Protein AF-A0A3P7L3C2-F1 (afdb_monomer)

InterPro domains:
  IPR000742 EGF-like domain [PF00008] (107-138)
  IPR000742 EGF-like domain [PS00022] (70-81)
  IPR000742 EGF-like domain [PS00022] (128-139)
  IPR000742 EGF-like domain [PS01186] (128-139)
  IPR000742 EGF-like domain [PS50026] (43-82)
  IPR000742 EGF-like domain [PS50026] (102-140)
  IPR000742 EGF-like domain [SM00181] (46-82)
  IPR000742 EGF-like domain [SM00181] (87-140)
  IPR001881 EGF-like calcium-binding domain [SM00179] (45-82)
  IPR001881 EGF-like calcium-binding domain [SM00179] (84-140)

Sequence (162 aa):
MSSSLVNSLCFLVHFYLNLTPTFPPSALISFSFNRKDPECYPPDDPCSESPCQNSGICVRAEGTTRGFVCQCPLFWWGDFCEKHISPCSLAEQMETRAREYSASTRNRSVCLNGGVCIDHPTKFDYFCKCPEGWTGDRCEQPVGHVSSGCAECEIVCNLLLF

Solvent-accessible surface area (backbone atoms only — not comparable to full-atom values): 10246 Å² total; per-residue (Å²): 144,63,73,76,67,49,51,53,48,50,60,47,52,35,62,77,66,74,48,83,76,92,62,64,98,72,33,31,64,53,86,57,98,85,57,100,65,79,52,74,37,70,62,85,59,68,53,75,80,57,69,27,32,87,80,18,47,63,41,81,31,8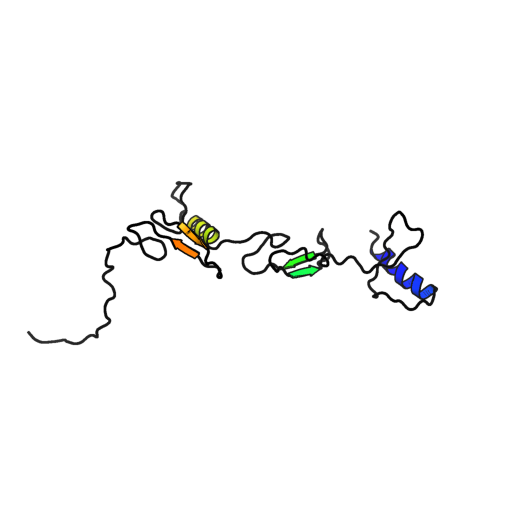5,92,46,101,66,41,45,46,42,49,48,44,91,58,35,34,68,82,32,19,77,41,74,62,51,40,43,62,51,47,24,53,52,60,55,74,74,54,91,80,74,94,65,95,83,74,69,56,67,15,32,89,77,17,44,68,38,62,41,96,89,50,97,37,59,47,40,51,48,44,92,64,35,32,66,80,34,18,80,38,55,64,86,64,76,68,92,71,82,84,74,95,75,72,98,79,81,84,88,92,132

pLDDT: mean 74.24, std 19.25, range [32.25, 97.88]

Nearest PDB structures (foldseek):
  9b3g-assembly1_A  TM=5.741E-01  e=3.771E-07  Homo sapiens
  5uk5-assembly1_A  TM=5.110E-01  e=1.076E-06  Rattus norvegicus
  9b3n-assembly1_A  TM=4.080E-01  e=2.902E-07  Homo sapiens
  7sz1-assembly1_C  TM=7.725E-01  e=4.374E-02  Homo sapiens
  7sz1-assembly1_D  TM=7.244E-01  e=4.097E-02  Homo sapiens

Foldseek 3Di:
DPPVVQLVVVVVVCVVVVHDDPDPSQWGFDPDVPDPDTDTHRPDDLPPVVQAPPPWDWDQDPPDPRRIATREDPQFDDRRSPDGHFLFVVLLVVLVVVDPPDPDPPDSGQAPPPWDWDGDPPDNHIATDEDQQFDDRRSPDGPPPPPPDDDDPDDDDDDDDD

Radius of gyration: 31.82 Å; Cα contacts (8 Å, |Δi|>4): 212; chains: 1; bounding box: 68×60×88 Å

Structure (mmCIF, N/CA/C/O backbone):
data_AF-A0A3P7L3C2-F1
#
_entry.id   AF-A0A3P7L3C2-F1
#
loop_
_atom_site.group_PDB
_atom_site.id
_atom_site.type_symbol
_atom_site.label_atom_id
_atom_site.label_alt_id
_atom_site.label_comp_id
_atom_site.label_asym_id
_atom_site.label_entity_id
_atom_site.label_seq_id
_atom_site.pdbx_PDB_ins_code
_atom_site.Cartn_x
_atom_site.Cartn_y
_atom_site.Cartn_z
_atom_site.occupancy
_atom_site.B_iso_or_equiv
_atom_site.auth_seq_id
_atom_site.auth_comp_id
_atom_site.auth_asym_id
_atom_site.auth_atom_id
_atom_site.pdbx_PDB_model_num
ATOM 1 N N . MET A 1 1 ? -9.962 4.157 38.875 1.00 32.25 1 MET A N 1
ATOM 2 C CA . MET A 1 1 ? -10.516 2.892 39.415 1.00 32.25 1 MET A CA 1
ATOM 3 C C . MET A 1 1 ? -12.014 3.061 39.708 1.00 32.25 1 MET A C 1
ATOM 5 O O . MET A 1 1 ? -12.405 2.991 40.863 1.00 32.25 1 MET A O 1
ATOM 9 N N . SER A 1 2 ? -12.868 3.333 38.709 1.00 36.81 2 SER A N 1
ATOM 10 C CA . SER A 1 2 ? -14.306 3.579 38.974 1.00 36.81 2 SER A CA 1
ATOM 11 C C . SER A 1 2 ? -15.274 3.141 37.867 1.00 36.81 2 SER A C 1
ATOM 13 O O . SER A 1 2 ? -16.450 3.472 37.938 1.00 36.81 2 SER A O 1
ATOM 15 N N . SER A 1 3 ? -14.832 2.383 36.864 1.00 44.31 3 SER A N 1
ATOM 16 C CA . SER A 1 3 ? -15.683 1.968 35.738 1.00 44.31 3 SER A CA 1
ATOM 17 C C . SER A 1 3 ? -16.710 0.882 36.107 1.00 44.31 3 SER A C 1
ATOM 19 O O . SER A 1 3 ? -17.831 0.927 35.619 1.00 44.31 3 SER A O 1
ATOM 21 N N . SER A 1 4 ? -16.402 -0.045 37.025 1.00 41.31 4 SER A N 1
ATOM 22 C CA . SER A 1 4 ? -17.347 -1.119 37.404 1.00 41.31 4 SER A CA 1
ATOM 23 C C . SER A 1 4 ? -18.503 -0.680 38.311 1.00 41.31 4 SER A C 1
ATOM 25 O O . SER A 1 4 ? -19.554 -1.311 38.288 1.00 41.31 4 SER A O 1
ATOM 27 N N . LEU A 1 5 ? -18.340 0.380 39.112 1.00 45.53 5 LEU A N 1
ATOM 28 C CA . LEU A 1 5 ? -19.386 0.835 40.043 1.00 45.53 5 LEU A CA 1
ATOM 29 C C . LEU A 1 5 ? -20.515 1.600 39.331 1.00 45.53 5 LEU A C 1
ATOM 31 O O . LEU A 1 5 ? -21.653 1.568 39.790 1.00 45.53 5 LEU A O 1
ATOM 35 N N . VAL A 1 6 ? -20.217 2.246 38.198 1.00 50.53 6 VAL A N 1
ATOM 36 C CA . VAL A 1 6 ? -21.176 3.059 37.425 1.00 50.53 6 VAL A CA 1
ATOM 37 C C . VAL A 1 6 ? -22.145 2.179 36.623 1.00 50.53 6 VAL A C 1
ATOM 39 O O . VAL A 1 6 ? -23.335 2.483 36.567 1.00 50.53 6 VAL A O 1
A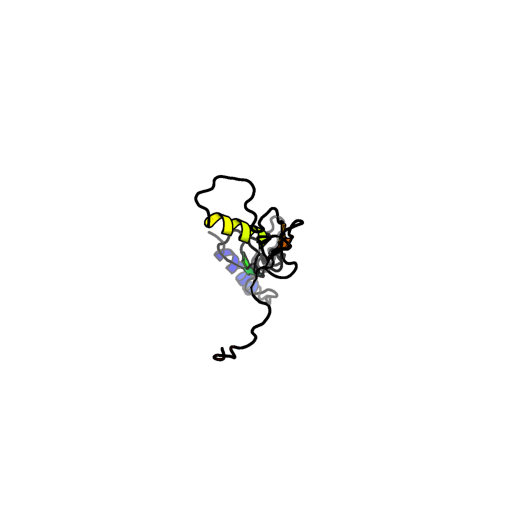TOM 42 N N . ASN A 1 7 ? -21.677 1.039 36.097 1.00 48.28 7 ASN A N 1
ATOM 43 C CA . ASN A 1 7 ? -22.495 0.080 35.335 1.00 48.28 7 ASN A CA 1
ATOM 44 C C . ASN A 1 7 ? -23.629 -0.530 36.179 1.00 48.28 7 ASN A C 1
ATOM 46 O O . ASN A 1 7 ? -24.731 -0.747 35.679 1.00 48.28 7 ASN A O 1
ATOM 50 N N . SER A 1 8 ? -23.384 -0.759 37.475 1.00 51.38 8 SER A N 1
ATOM 51 C CA . SER A 1 8 ? -24.407 -1.250 38.409 1.00 51.38 8 SER A CA 1
ATOM 52 C C . SER A 1 8 ? -25.558 -0.260 38.612 1.00 51.38 8 SER A C 1
ATOM 54 O O . SER A 1 8 ? -26.670 -0.682 38.914 1.00 51.38 8 SER A O 1
ATOM 56 N N . LEU A 1 9 ? -25.343 1.050 38.446 1.00 59.44 9 LEU A N 1
ATOM 57 C CA . LEU A 1 9 ? -26.343 2.058 38.804 1.00 59.44 9 LEU A CA 1
ATOM 58 C C . LEU A 1 9 ? -27.497 2.185 37.779 1.00 59.44 9 LEU A C 1
ATOM 60 O O . LEU A 1 9 ? -28.629 2.312 38.232 1.00 59.44 9 LEU A O 1
ATOM 64 N N . CYS A 1 10 ? -27.298 2.074 36.446 1.00 58.44 10 CYS A N 1
ATOM 65 C CA . CYS A 1 10 ? -28.430 2.121 35.470 1.00 58.44 10 CYS A CA 1
ATOM 66 C C . CYS A 1 10 ? -29.380 0.926 35.677 1.00 58.44 10 CYS A C 1
ATOM 68 O O . CYS A 1 10 ? -30.599 1.098 35.733 1.00 58.44 10 CYS A O 1
ATOM 70 N N . PHE A 1 11 ? -28.824 -0.283 35.827 1.00 56.25 11 PHE A N 1
ATOM 71 C CA . PHE A 1 11 ? -29.606 -1.501 36.062 1.00 56.25 11 PHE A CA 1
ATOM 72 C C . PHE A 1 11 ? -30.381 -1.441 37.384 1.00 56.25 11 PHE A C 1
ATOM 74 O O . PHE A 1 11 ? -31.562 -1.784 37.421 1.00 56.25 11 PHE A O 1
ATOM 81 N N . LEU A 1 12 ? -29.736 -0.971 38.460 1.00 58.16 12 LEU A N 1
ATOM 82 C CA . LEU A 1 12 ? -30.376 -0.831 39.767 1.00 58.16 12 LEU A CA 1
ATOM 83 C C . LEU A 1 12 ? -31.475 0.242 39.751 1.00 58.16 12 LEU A C 1
ATOM 85 O O . LEU A 1 12 ? -32.549 -0.014 40.281 1.00 58.16 12 LEU A O 1
ATOM 89 N N . VAL A 1 13 ? -31.276 1.401 39.111 1.00 61.44 13 VAL A N 1
ATOM 90 C CA . VAL A 1 13 ? -32.294 2.472 39.049 1.00 61.44 13 VAL A CA 1
ATOM 91 C C . VAL A 1 13 ? -33.564 2.013 38.317 1.00 61.44 13 VAL A C 1
ATOM 93 O O . VAL A 1 13 ? -34.663 2.215 38.832 1.00 61.44 13 VAL A O 1
ATOM 96 N N . HIS A 1 14 ? -33.441 1.336 37.168 1.00 58.62 14 HIS A N 1
ATOM 97 C CA . HIS A 1 14 ? -34.604 0.791 36.450 1.00 58.62 14 HIS A CA 1
ATOM 98 C C . HIS A 1 14 ? -35.327 -0.312 37.241 1.00 58.62 14 HIS A C 1
ATOM 100 O O . HIS A 1 14 ? -36.559 -0.345 37.261 1.00 58.62 14 HIS A O 1
ATOM 106 N N . PHE A 1 15 ? -34.573 -1.178 37.927 1.00 58.19 15 PHE A N 1
ATOM 107 C CA . PHE A 1 15 ? -35.125 -2.226 38.789 1.00 58.19 15 PHE A CA 1
ATOM 108 C C . PHE A 1 15 ? -35.878 -1.646 40.000 1.00 58.19 15 PHE A C 1
ATOM 110 O O . PHE A 1 15 ? -36.995 -2.071 40.283 1.00 58.19 15 PHE A O 1
ATOM 117 N N . TYR A 1 16 ? -35.321 -0.633 40.676 1.00 55.66 16 TYR A N 1
ATOM 118 C CA . TYR A 1 16 ? -35.964 0.043 41.813 1.00 55.66 16 TYR A CA 1
ATOM 119 C C . TYR A 1 16 ? -37.240 0.807 41.421 1.00 55.66 16 TYR A C 1
ATOM 121 O O . TYR A 1 16 ? -38.158 0.911 42.233 1.00 55.66 16 TYR A O 1
ATOM 129 N N . LEU A 1 17 ? -37.315 1.333 40.192 1.00 59.00 17 LEU A N 1
ATOM 130 C CA . LEU A 1 17 ? -38.461 2.106 39.695 1.00 59.00 17 LEU A CA 1
ATOM 131 C C . LEU A 1 17 ? -39.509 1.266 38.938 1.00 59.00 17 LEU A C 1
ATOM 133 O O . LEU A 1 17 ? -40.510 1.826 38.496 1.00 59.00 17 LEU A O 1
ATOM 137 N N . ASN A 1 18 ? -39.319 -0.055 38.794 1.00 54.25 18 ASN A N 1
ATOM 138 C CA . ASN A 1 18 ? -40.191 -0.949 38.009 1.00 54.25 18 ASN A CA 1
ATOM 139 C C . ASN A 1 18 ? -40.438 -0.470 36.559 1.00 54.25 18 ASN A C 1
ATOM 141 O O . ASN A 1 18 ? -41.505 -0.697 35.988 1.00 54.25 18 ASN A O 1
ATOM 145 N N . LEU A 1 19 ? -39.460 0.200 35.946 1.00 56.94 19 LEU A N 1
ATOM 146 C CA . LEU A 1 19 ? -39.563 0.679 34.566 1.00 56.94 19 LEU A CA 1
ATOM 147 C C . LEU A 1 19 ? -39.033 -0.390 33.607 1.00 56.94 19 LEU A C 1
ATOM 149 O O . LEU A 1 19 ? -37.894 -0.835 33.753 1.00 56.94 19 LEU A O 1
ATOM 153 N N . THR A 1 20 ? -39.813 -0.765 32.586 1.00 55.72 20 THR A N 1
ATOM 154 C CA . THR A 1 20 ? -39.339 -1.655 31.514 1.00 55.72 20 THR A CA 1
ATOM 155 C C . THR A 1 20 ? -38.124 -1.023 30.828 1.00 55.72 20 THR A C 1
ATOM 157 O O . THR A 1 20 ? -38.256 0.084 30.298 1.00 55.72 20 THR A O 1
ATOM 160 N N . PRO A 1 21 ? -36.942 -1.664 30.834 1.00 54.81 21 PRO A N 1
ATOM 161 C CA . PRO A 1 21 ? -35.760 -1.087 30.212 1.00 54.81 21 PRO A CA 1
ATOM 162 C C . PRO A 1 21 ? -35.961 -1.023 28.693 1.00 54.81 21 PRO A C 1
ATOM 164 O O . PRO A 1 21 ? -36.090 -2.047 28.030 1.00 54.81 21 PRO A O 1
ATOM 167 N N . THR A 1 22 ? -35.986 0.187 28.135 1.00 58.22 22 THR A N 1
ATOM 168 C CA . THR A 1 22 ? -35.987 0.440 26.680 1.00 58.22 22 THR A CA 1
ATOM 169 C C . THR A 1 22 ? -34.577 0.417 26.082 1.00 58.22 22 THR A C 1
ATOM 171 O O . THR A 1 22 ? -34.398 0.715 24.904 1.00 58.22 22 THR A O 1
ATOM 174 N N . PHE A 1 23 ? -33.568 0.092 26.892 1.00 56.12 23 PHE A N 1
ATOM 175 C CA . PHE A 1 23 ? -32.150 0.192 26.560 1.00 56.12 23 PHE A CA 1
ATOM 176 C C . PHE A 1 23 ? -31.459 -1.172 26.682 1.00 56.12 23 PHE A C 1
ATOM 178 O O . PHE A 1 23 ? -31.900 -2.015 27.469 1.00 56.12 23 PHE A O 1
ATOM 185 N N . PRO A 1 24 ? -30.377 -1.414 25.918 1.00 57.97 24 PRO A N 1
ATOM 186 C CA . PRO A 1 24 ? -29.623 -2.654 26.018 1.00 57.97 24 PRO A CA 1
ATOM 187 C C . PRO A 1 24 ? -29.015 -2.814 27.423 1.00 57.97 24 PRO A C 1
ATOM 189 O O . PRO A 1 24 ? -28.666 -1.817 28.057 1.00 57.97 24 PRO A O 1
ATOM 192 N N . PRO A 1 25 ? -28.801 -4.056 27.895 1.00 56.91 25 PRO A N 1
ATOM 193 C CA . PRO A 1 25 ? -28.190 -4.329 29.200 1.00 56.91 25 PRO A CA 1
ATOM 194 C C . PRO A 1 25 ? -26.763 -3.757 29.347 1.00 56.91 25 PRO A C 1
ATOM 196 O O . PRO A 1 25 ? -26.216 -3.716 30.441 1.00 56.91 25 PRO A O 1
ATOM 199 N N . SER A 1 26 ? -26.140 -3.299 28.261 1.00 58.56 26 SER A N 1
ATOM 200 C CA . SER A 1 26 ? -24.832 -2.642 28.262 1.00 58.56 26 SER A CA 1
ATOM 201 C C . SER A 1 26 ? -24.879 -1.113 28.405 1.00 58.56 26 SER A C 1
ATOM 203 O O . SER A 1 26 ? -23.817 -0.497 28.391 1.00 58.56 26 SER A O 1
ATOM 205 N N . ALA A 1 27 ? -26.059 -0.487 28.512 1.00 55.44 27 ALA A N 1
ATOM 206 C CA . ALA A 1 27 ? -26.197 0.970 28.595 1.00 55.44 27 ALA A CA 1
ATOM 207 C C . ALA A 1 27 ? -25.530 1.558 29.853 1.00 55.44 27 ALA A C 1
ATOM 209 O O . ALA A 1 27 ? -25.665 1.027 30.958 1.00 55.44 27 ALA A O 1
ATOM 210 N N . LEU A 1 28 ? -24.821 2.674 29.674 1.00 58.38 28 LEU A N 1
ATOM 211 C CA . LEU A 1 28 ? -24.049 3.357 30.709 1.00 58.38 28 LEU A CA 1
ATOM 212 C C . LEU A 1 28 ? -24.700 4.696 31.081 1.00 58.38 28 LEU A C 1
ATOM 214 O O . LEU A 1 28 ? -25.325 5.358 30.252 1.00 58.38 28 LEU A O 1
ATOM 218 N N . ILE A 1 29 ? -24.525 5.123 32.334 1.00 56.88 29 ILE A N 1
ATOM 219 C CA . ILE A 1 29 ? -24.900 6.478 32.761 1.00 56.88 29 ILE A CA 1
ATOM 220 C C . ILE A 1 29 ? -23.837 7.455 32.249 1.00 56.88 29 ILE A C 1
ATOM 222 O O . ILE A 1 29 ? -22.674 7.344 32.641 1.00 56.88 29 ILE A O 1
ATOM 226 N N . SER A 1 30 ? -24.234 8.440 31.437 1.00 54.06 30 SER A N 1
ATOM 227 C CA . SER A 1 30 ? -23.369 9.571 31.080 1.00 54.06 30 SER A CA 1
ATOM 228 C C . SER A 1 30 ? -23.728 10.797 31.923 1.00 54.06 30 SER A C 1
ATOM 230 O O . SER A 1 30 ? -24.824 11.347 31.817 1.00 54.06 30 SER A O 1
ATOM 232 N N . PHE A 1 31 ? -22.803 11.239 32.781 1.00 51.91 31 PHE A N 1
ATOM 233 C CA . PHE A 1 31 ? -22.937 12.493 33.526 1.00 51.91 31 PHE A CA 1
ATOM 234 C C . PHE A 1 31 ? -22.471 13.655 32.643 1.00 51.91 31 PHE A C 1
ATOM 236 O O . PHE A 1 31 ? -21.328 14.101 32.728 1.00 51.91 31 PHE A O 1
ATOM 243 N N . SER A 1 32 ? -23.348 14.158 31.775 1.00 48.88 32 SER A N 1
ATOM 244 C CA . SER A 1 32 ? -23.083 15.441 31.122 1.00 48.88 32 SER A CA 1
ATOM 245 C C . SER A 1 32 ? -23.198 16.548 32.175 1.00 48.88 32 SER A C 1
ATOM 247 O O . SER A 1 32 ? -24.233 16.665 32.832 1.00 48.88 32 SER A O 1
ATOM 249 N N . PHE A 1 33 ? -22.146 17.361 32.342 1.00 51.75 33 PHE A N 1
ATOM 250 C CA . PHE A 1 33 ? -21.972 18.399 33.383 1.00 51.75 33 PHE A CA 1
ATOM 251 C C . PHE A 1 33 ? -23.092 19.471 33.461 1.00 51.75 33 PHE A C 1
ATOM 253 O O . PHE A 1 33 ? -23.004 20.380 34.281 1.00 51.75 33 PHE A O 1
ATOM 260 N N . ASN A 1 34 ? -24.138 19.389 32.628 1.00 47.91 34 ASN A N 1
ATOM 261 C CA . ASN A 1 34 ? -25.217 20.375 32.514 1.00 47.91 34 ASN A CA 1
ATOM 262 C C . ASN A 1 34 ? -26.653 19.809 32.510 1.00 47.91 34 ASN A C 1
ATOM 264 O O . ASN A 1 34 ? -27.586 20.568 32.250 1.00 47.91 34 ASN A O 1
ATOM 268 N N . ARG A 1 35 ? -26.890 18.523 32.815 1.00 54.75 35 ARG A N 1
ATOM 269 C CA . ARG A 1 35 ? -28.263 18.019 33.030 1.00 54.75 35 ARG A CA 1
ATOM 270 C C . ARG A 1 35 ? -28.451 17.493 34.452 1.00 54.75 35 ARG A C 1
ATOM 272 O O . ARG A 1 35 ? -27.599 16.787 34.978 1.00 54.75 35 ARG A O 1
ATOM 279 N N . LYS A 1 36 ? -29.577 17.870 35.070 1.00 50.84 36 LYS A N 1
ATOM 280 C CA . LYS A 1 36 ? -29.989 17.467 36.428 1.00 50.84 36 LYS A CA 1
ATOM 281 C C . LYS A 1 36 ? -30.453 16.007 36.521 1.00 50.84 36 LYS A C 1
ATOM 283 O O . LYS A 1 36 ? -30.576 15.510 37.634 1.00 50.84 36 LYS A O 1
ATOM 288 N N . ASP A 1 37 ? -30.629 15.334 35.384 1.00 55.72 37 ASP A N 1
ATOM 289 C CA . ASP A 1 37 ? -31.121 13.960 35.300 1.00 55.72 37 ASP A CA 1
ATOM 290 C C . ASP A 1 37 ? -30.128 13.077 34.511 1.00 55.72 37 ASP A C 1
ATOM 292 O O . ASP A 1 37 ? -29.725 13.462 33.407 1.00 55.72 37 ASP A O 1
ATOM 296 N N . PRO A 1 38 ? -29.699 11.917 35.051 1.00 54.84 38 PRO A N 1
ATOM 297 C CA . PRO A 1 38 ? -28.840 10.971 34.345 1.00 54.84 38 PRO A CA 1
ATOM 298 C C . PRO A 1 38 ? -29.633 10.232 33.256 1.00 54.84 38 PRO A C 1
ATOM 300 O O . PRO A 1 38 ? -30.513 9.429 33.554 1.00 54.84 38 PRO A O 1
ATOM 303 N N . GLU A 1 39 ? -29.310 10.478 31.988 1.00 61.25 39 GLU A N 1
ATOM 304 C CA . GLU A 1 39 ? -29.827 9.698 30.858 1.00 61.25 39 GLU A CA 1
ATOM 305 C C . GLU A 1 39 ? -28.925 8.468 30.626 1.00 61.25 39 GLU A C 1
ATOM 307 O O . GLU A 1 39 ? -27.698 8.588 30.545 1.00 61.25 39 GLU A O 1
ATOM 312 N N . CYS A 1 40 ? -29.524 7.272 30.543 1.00 58.78 40 CYS A N 1
ATOM 313 C CA . CYS A 1 40 ? -28.814 6.056 30.140 1.00 58.78 40 CYS A CA 1
ATOM 314 C C . CYS A 1 40 ? -28.566 6.136 28.623 1.00 58.78 40 CYS A C 1
ATOM 316 O O . CYS A 1 40 ? -29.515 6.125 27.838 1.00 58.78 40 CYS A O 1
ATOM 318 N N . TYR A 1 41 ? -27.300 6.200 28.213 1.00 59.97 41 TYR A N 1
ATOM 319 C CA . TYR A 1 41 ? -26.908 6.130 26.807 1.00 59.97 41 TYR A CA 1
ATOM 320 C C . TYR A 1 41 ? -26.270 4.766 26.520 1.00 59.97 41 TYR A C 1
ATOM 322 O O . TYR A 1 41 ? -25.599 4.198 27.389 1.00 59.97 41 TYR A O 1
ATOM 330 N N . PRO A 1 42 ? -26.478 4.187 25.324 1.00 61.25 42 PRO A N 1
ATOM 331 C CA . PRO A 1 42 ? -25.663 3.058 24.898 1.00 61.25 42 PRO A CA 1
ATOM 332 C C . PRO A 1 42 ? -24.177 3.457 24.972 1.00 61.25 42 PRO A C 1
ATOM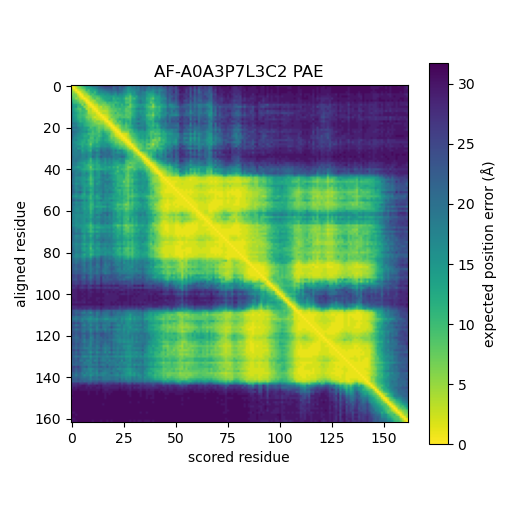 334 O O . PRO A 1 42 ? -23.861 4.625 24.744 1.00 61.25 42 PRO A O 1
ATOM 337 N N . PRO A 1 43 ? -23.273 2.529 25.335 1.00 64.75 43 PRO A N 1
ATOM 338 C CA . PRO A 1 43 ? -21.848 2.828 25.396 1.00 64.75 43 PRO A CA 1
ATOM 339 C C . PRO A 1 43 ? -21.404 3.364 24.038 1.00 64.75 43 PRO A C 1
ATOM 341 O O . PRO A 1 43 ? -21.776 2.781 23.015 1.00 64.75 43 PRO A O 1
ATOM 344 N N . ASP A 1 44 ? -20.648 4.466 24.047 1.00 75.75 44 ASP A N 1
ATOM 345 C CA . ASP A 1 44 ? -20.131 5.083 22.827 1.00 75.75 44 ASP A CA 1
ATOM 346 C C . ASP A 1 44 ? -19.433 4.005 21.994 1.00 75.75 44 ASP A C 1
ATOM 348 O O . ASP A 1 44 ? -18.475 3.377 22.454 1.00 75.75 44 ASP A O 1
ATOM 352 N N . ASP A 1 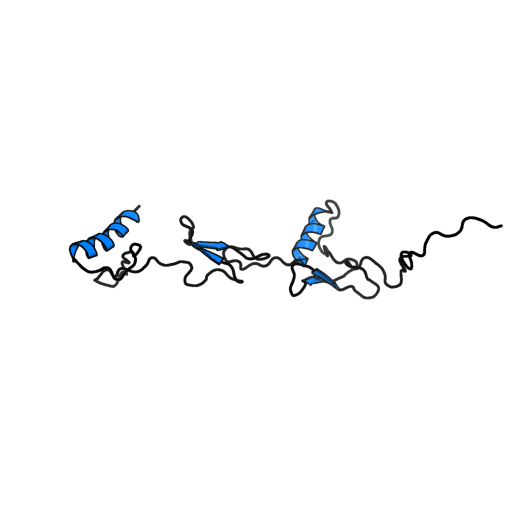45 ? -19.957 3.734 20.796 1.00 84.50 45 ASP A N 1
ATOM 353 C CA . ASP A 1 45 ? -19.348 2.775 19.886 1.00 84.50 45 ASP A CA 1
ATOM 354 C C . ASP A 1 45 ? -18.229 3.492 19.131 1.00 84.50 45 ASP A C 1
ATOM 356 O O . ASP A 1 45 ? -18.522 4.297 18.246 1.00 84.50 45 ASP A O 1
ATOM 360 N N . PRO A 1 46 ? -16.949 3.210 19.418 1.00 89.50 46 PRO A N 1
ATOM 361 C CA . PRO A 1 46 ? -15.851 3.896 18.748 1.00 89.50 46 PRO A CA 1
ATOM 362 C C . PRO A 1 46 ? -15.799 3.613 17.237 1.00 89.50 46 PRO A C 1
ATOM 364 O O . PRO A 1 46 ? -15.071 4.290 16.514 1.00 89.50 46 PRO A O 1
ATOM 367 N N . CYS A 1 47 ? -16.563 2.630 16.749 1.00 93.56 47 CYS A N 1
ATOM 368 C CA . CYS A 1 47 ? -16.699 2.330 15.332 1.00 93.56 47 CYS A CA 1
ATOM 369 C C . CYS A 1 47 ? -17.863 3.063 14.635 1.00 93.56 47 CYS A C 1
ATOM 371 O O . CYS A 1 47 ? -17.979 2.929 13.417 1.00 93.56 47 CYS A O 1
ATOM 373 N N . SER A 1 48 ? -18.706 3.832 15.344 1.00 92.00 48 SER A N 1
ATOM 374 C CA . SER A 1 48 ? -19.903 4.471 14.761 1.00 92.00 48 SER A CA 1
ATOM 375 C C . SER A 1 48 ? -19.572 5.425 13.613 1.00 92.00 48 SER A C 1
ATOM 377 O O . SER A 1 48 ? -20.249 5.428 12.589 1.00 92.00 48 SER A O 1
ATOM 379 N N . GLU A 1 49 ? -18.476 6.169 13.750 1.00 91.38 49 GLU A N 1
ATOM 380 C CA . GLU A 1 49 ? -18.017 7.151 12.763 1.00 91.38 49 GLU A CA 1
ATOM 381 C C . GLU A 1 49 ? -17.179 6.531 11.634 1.00 91.38 49 GLU A C 1
ATOM 383 O O . GLU A 1 49 ? -16.594 7.255 10.834 1.00 91.38 49 GLU A O 1
ATOM 388 N N . SER A 1 50 ? -17.094 5.195 11.558 1.00 93.81 50 SER A N 1
ATOM 389 C CA . SER A 1 50 ? -16.276 4.478 10.568 1.00 93.81 50 SER A CA 1
ATOM 390 C C . SER A 1 50 ? -14.839 5.026 10.474 1.00 93.81 50 SER A C 1
ATOM 392 O O . SER A 1 50 ? -14.406 5.463 9.408 1.00 93.81 50 SER A O 1
ATOM 394 N N . PRO A 1 51 ? -14.068 5.014 11.580 1.00 95.62 51 PRO A N 1
ATOM 395 C CA . PRO A 1 51 ? -12.760 5.673 11.639 1.00 95.62 51 PRO A CA 1
ATOM 396 C C . PRO A 1 51 ? -11.705 5.050 10.709 1.00 95.62 51 PRO A C 1
ATOM 398 O O . PRO A 1 51 ? -10.716 5.701 10.377 1.00 95.62 51 PRO A O 1
ATOM 401 N N . CYS A 1 52 ? -11.885 3.791 10.303 1.00 97.88 52 CYS A N 1
ATOM 402 C CA . CYS A 1 52 ? -10.959 3.080 9.427 1.00 97.88 52 CYS A CA 1
ATOM 403 C C . CYS A 1 52 ? -11.149 3.502 7.964 1.00 97.88 52 CYS A C 1
ATOM 405 O O . CYS A 1 52 ? -12.236 3.382 7.402 1.00 97.88 52 CYS A O 1
ATOM 407 N N . GLN A 1 53 ? -10.075 3.954 7.327 1.00 96.88 53 GLN A N 1
ATOM 408 C CA . GLN A 1 53 ? -10.069 4.379 5.932 1.00 96.88 53 GLN A CA 1
ATOM 409 C C . GLN A 1 53 ? -9.946 3.187 4.974 1.00 96.88 53 GLN A C 1
ATOM 411 O O . GLN A 1 53 ? -9.663 2.057 5.374 1.00 96.88 53 GLN A O 1
ATOM 416 N N . ASN A 1 54 ? -10.151 3.453 3.681 1.00 94.31 54 ASN A N 1
ATOM 417 C CA . ASN A 1 54 ? -9.866 2.531 2.576 1.00 94.31 54 ASN A CA 1
ATOM 418 C C . ASN A 1 54 ? -10.533 1.155 2.695 1.00 94.31 54 ASN A C 1
ATOM 420 O O . ASN A 1 54 ? -9.981 0.157 2.249 1.00 94.31 54 ASN A O 1
ATOM 424 N N . SER A 1 55 ? -11.751 1.109 3.240 1.00 94.62 55 SER A N 1
ATOM 425 C CA . SER A 1 55 ? -12.507 -0.130 3.500 1.00 94.62 55 SER A CA 1
ATOM 426 C C . SER A 1 55 ? -11.917 -1.012 4.610 1.00 94.62 55 SER A C 1
ATOM 428 O O . SER A 1 55 ? -12.158 -2.218 4.636 1.00 94.62 55 SER A O 1
ATOM 430 N N . GLY A 1 56 ? -11.149 -0.428 5.535 1.00 96.88 56 GLY A N 1
ATOM 431 C CA . GLY A 1 56 ? -10.731 -1.099 6.763 1.00 96.88 56 GLY A CA 1
ATOM 432 C C . GLY A 1 56 ? -11.914 -1.463 7.658 1.00 96.88 56 GLY A C 1
ATOM 433 O O . GLY A 1 56 ? -12.884 -0.716 7.773 1.00 96.88 56 GLY A O 1
ATOM 434 N N . ILE A 1 57 ? -11.824 -2.619 8.315 1.00 97.31 57 ILE A N 1
ATOM 435 C CA . ILE A 1 57 ? -12.867 -3.110 9.219 1.00 97.31 57 ILE A CA 1
ATOM 436 C C . ILE A 1 57 ? -12.553 -2.614 10.631 1.00 97.31 57 ILE A C 1
ATOM 438 O O . ILE A 1 57 ? -11.513 -2.952 11.198 1.00 97.31 57 ILE A O 1
ATOM 442 N N . CYS A 1 58 ? -13.456 -1.820 11.205 1.00 96.81 58 CYS A N 1
ATOM 443 C CA . CYS A 1 58 ? -13.340 -1.372 12.590 1.00 96.81 58 CYS A CA 1
ATOM 444 C C . CYS A 1 58 ? -13.791 -2.473 13.550 1.00 96.81 58 CYS A C 1
ATOM 446 O O . CYS A 1 58 ? -14.894 -3.005 13.423 1.00 96.81 58 CYS A O 1
ATOM 448 N N . VAL A 1 59 ? -12.944 -2.799 14.526 1.00 95.62 59 VAL A N 1
ATOM 449 C CA . VAL A 1 59 ? -13.242 -3.790 15.562 1.00 95.62 59 VAL A CA 1
ATOM 450 C C . VAL A 1 59 ? -12.991 -3.171 16.928 1.00 95.62 59 VAL A C 1
ATOM 452 O O . VAL A 1 59 ? -11.901 -2.662 17.190 1.00 95.62 59 VAL A O 1
ATOM 455 N N . ARG A 1 60 ? -13.988 -3.221 17.819 1.00 92.12 60 ARG A N 1
ATOM 456 C CA . ARG A 1 60 ? -13.816 -2.757 19.202 1.00 92.12 60 ARG A CA 1
ATOM 457 C C . ARG A 1 60 ? -12.720 -3.560 19.895 1.00 92.12 60 ARG A C 1
ATOM 459 O O . ARG A 1 60 ? -12.677 -4.784 19.795 1.00 92.12 60 ARG A O 1
ATOM 466 N N . ALA A 1 61 ? -11.858 -2.858 20.613 1.00 91.19 61 ALA A N 1
ATOM 467 C CA . ALA A 1 61 ? -10.720 -3.429 21.310 1.00 91.19 61 ALA A CA 1
ATOM 468 C C . ALA A 1 61 ? -10.543 -2.714 22.650 1.00 91.19 61 ALA A C 1
ATOM 470 O O . ALA A 1 61 ? -10.159 -1.545 22.707 1.00 91.19 61 ALA A O 1
ATOM 471 N N . GLU A 1 62 ? -10.836 -3.426 23.734 1.00 86.00 62 GLU A N 1
ATOM 472 C CA . GLU A 1 62 ? -10.608 -2.930 25.088 1.00 86.00 62 GLU A CA 1
ATOM 473 C C . GLU A 1 62 ? -9.104 -2.845 25.388 1.00 86.00 62 GLU A C 1
ATOM 475 O O . GLU A 1 62 ? -8.303 -3.633 24.888 1.00 86.00 62 GLU A O 1
ATOM 480 N N . GLY A 1 63 ? -8.703 -1.869 26.206 1.00 80.88 63 GLY A N 1
ATOM 481 C CA . GLY A 1 63 ? -7.299 -1.670 26.580 1.00 80.88 63 GLY A CA 1
ATOM 482 C C . GLY A 1 63 ? -6.455 -0.906 25.555 1.00 80.88 63 GLY A C 1
ATOM 483 O O . GLY A 1 63 ? -5.293 -0.614 25.835 1.00 80.88 63 GLY A O 1
ATOM 484 N N . THR A 1 64 ? -7.019 -0.518 24.408 1.00 84.62 64 THR A N 1
ATOM 485 C CA . THR A 1 64 ? -6.394 0.479 23.529 1.00 84.62 64 THR A CA 1
ATOM 486 C C . THR A 1 64 ? -6.794 1.885 23.970 1.00 84.62 64 THR A C 1
ATOM 488 O O . THR A 1 64 ? -7.860 2.099 24.545 1.00 84.62 64 THR A O 1
ATOM 491 N N . THR A 1 65 ? -5.959 2.882 23.674 1.00 84.69 65 THR A N 1
ATOM 492 C CA . THR A 1 65 ? -6.257 4.297 23.968 1.00 84.69 65 THR A CA 1
ATOM 493 C C . THR A 1 65 ? -7.490 4.825 23.231 1.00 84.69 65 THR A C 1
ATOM 495 O O . THR A 1 65 ? -8.003 5.881 23.584 1.00 84.69 65 THR A O 1
ATOM 498 N N . ARG A 1 66 ? -7.954 4.103 22.205 1.00 87.56 66 ARG A N 1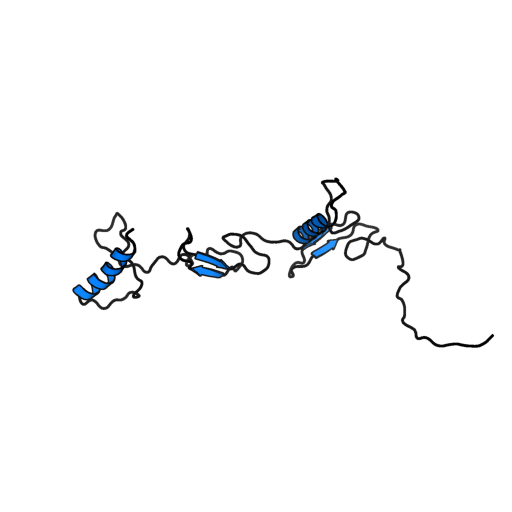
ATOM 499 C CA . ARG A 1 66 ? -9.040 4.503 21.306 1.00 87.56 66 ARG A CA 1
ATOM 500 C C . ARG A 1 66 ? -10.303 3.654 21.455 1.00 87.56 66 ARG A C 1
ATOM 502 O O . ARG A 1 66 ? -11.342 4.043 20.941 1.00 87.56 66 ARG A O 1
ATOM 509 N N . GLY A 1 67 ? -10.227 2.500 22.118 1.00 89.88 67 GLY A N 1
ATOM 510 C CA . GLY A 1 67 ? -11.343 1.556 22.242 1.00 89.88 67 GLY A CA 1
ATOM 511 C C . GLY A 1 67 ? -11.613 0.709 20.989 1.00 89.88 67 GLY A C 1
ATOM 512 O O . GLY A 1 67 ? -12.562 -0.074 20.975 1.00 89.88 67 GLY A O 1
ATOM 513 N N . PHE A 1 68 ? -10.797 0.831 19.939 1.00 94.06 68 PHE A N 1
ATOM 514 C CA . PHE A 1 68 ? -10.900 0.039 18.709 1.00 94.06 68 PHE A CA 1
ATOM 515 C C . PHE A 1 68 ? -9.532 -0.222 18.070 1.00 94.06 68 PHE A C 1
ATOM 517 O O . PHE A 1 68 ? -8.523 0.374 18.458 1.00 94.06 68 PHE A O 1
ATOM 524 N N . VAL A 1 69 ? -9.522 -1.122 17.088 1.00 96.25 69 VAL A N 1
ATOM 525 C CA . VAL A 1 69 ? -8.435 -1.370 16.137 1.00 96.25 69 VAL A CA 1
ATOM 526 C C . VAL A 1 69 ? -9.011 -1.465 14.722 1.00 96.25 69 VAL A C 1
ATOM 528 O O . VAL A 1 69 ? -10.122 -1.964 14.532 1.00 96.25 69 VAL A O 1
ATOM 531 N N . CYS A 1 70 ? -8.258 -1.001 13.725 1.00 97.56 70 CYS A N 1
ATOM 532 C CA . CYS A 1 70 ? -8.597 -1.190 12.320 1.00 97.56 70 CYS A CA 1
ATOM 533 C C . CYS A 1 70 ? -7.916 -2.440 11.759 1.00 97.56 70 CYS A C 1
ATOM 535 O O . CYS A 1 70 ? -6.694 -2.576 11.812 1.00 97.56 70 CYS A O 1
ATOM 537 N N . GLN A 1 71 ? -8.704 -3.346 11.186 1.00 97.56 71 GLN A N 1
ATOM 538 C CA . GLN A 1 71 ? -8.194 -4.429 10.352 1.00 97.56 71 GLN A CA 1
ATOM 539 C C . GLN A 1 71 ? -8.083 -3.916 8.920 1.00 97.56 71 GLN A C 1
ATOM 541 O O . GLN A 1 71 ? -9.092 -3.713 8.239 1.00 97.56 71 GLN A O 1
ATOM 546 N N . CYS A 1 72 ? -6.854 -3.657 8.484 1.00 96.69 72 CYS A N 1
ATOM 547 C CA . CYS A 1 72 ? -6.614 -3.073 7.175 1.00 96.69 72 CYS A CA 1
ATOM 548 C C . CYS A 1 72 ? -6.725 -4.107 6.051 1.00 96.69 72 CYS A C 1
ATOM 550 O O . CYS A 1 72 ? -6.292 -5.251 6.219 1.00 96.69 72 CYS A O 1
ATOM 552 N N . PRO A 1 73 ? -7.277 -3.710 4.891 1.00 92.75 73 PRO A N 1
ATOM 553 C CA . PRO A 1 73 ? -7.234 -4.540 3.702 1.00 92.75 73 PRO A CA 1
ATOM 554 C C . PRO A 1 73 ? -5.795 -4.683 3.205 1.00 92.75 73 PRO A C 1
ATOM 556 O O . PRO A 1 73 ? -4.888 -3.956 3.622 1.00 92.75 73 PRO A O 1
ATOM 559 N N . LEU A 1 74 ? -5.586 -5.632 2.290 1.00 86.69 74 LEU A N 1
ATOM 560 C CA . LEU A 1 74 ? -4.275 -5.847 1.688 1.00 86.69 74 LEU A CA 1
ATOM 561 C C . LEU A 1 74 ? -3.717 -4.535 1.129 1.00 86.69 74 LEU A C 1
ATOM 563 O O . LEU A 1 74 ? -4.438 -3.757 0.505 1.00 86.69 74 LEU A O 1
ATOM 567 N N . PHE A 1 75 ? -2.419 -4.329 1.353 1.00 85.75 75 PHE A N 1
ATOM 568 C CA . PHE A 1 75 ? -1.650 -3.175 0.871 1.00 85.75 75 PHE A CA 1
ATOM 569 C C . PHE A 1 75 ? -1.987 -1.840 1.550 1.00 85.75 75 PHE A C 1
ATOM 571 O O . PHE A 1 75 ? -1.403 -0.819 1.197 1.00 85.75 75 PHE A O 1
ATOM 578 N N . TRP A 1 76 ? -2.833 -1.855 2.583 1.00 91.94 76 TRP A N 1
ATOM 579 C CA . TRP A 1 76 ? -3.083 -0.717 3.463 1.00 91.94 76 TRP A CA 1
ATOM 580 C C . TRP A 1 76 ? -2.574 -0.983 4.877 1.00 91.94 76 TRP A C 1
ATOM 582 O O . TRP A 1 76 ? -2.560 -2.117 5.355 1.00 91.94 76 TRP A O 1
ATOM 592 N N . TRP A 1 77 ? -2.137 0.071 5.556 1.00 92.00 77 TRP A N 1
ATOM 593 C CA . TRP A 1 77 ? -1.598 0.006 6.910 1.00 92.00 77 TRP A CA 1
ATOM 594 C C . TRP A 1 77 ? -1.700 1.363 7.618 1.00 92.00 77 TRP A C 1
ATOM 596 O O . TRP A 1 77 ? -2.145 2.354 7.040 1.00 92.00 77 TRP A O 1
ATOM 606 N N . GLY A 1 78 ? -1.268 1.402 8.878 1.00 93.94 78 GLY A N 1
ATOM 607 C CA . GLY A 1 78 ? -1.441 2.548 9.771 1.00 93.94 78 GLY A CA 1
ATOM 608 C C . GLY A 1 78 ? -2.548 2.297 10.791 1.00 93.94 78 GLY A C 1
ATOM 609 O O . GLY A 1 78 ? -3.256 1.294 10.709 1.00 93.94 78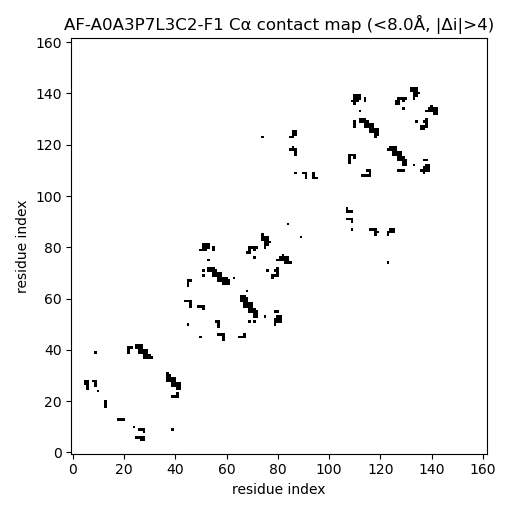 GLY A O 1
ATOM 610 N N . ASP A 1 79 ? -2.682 3.203 11.757 1.00 95.19 79 ASP A N 1
ATOM 611 C CA . ASP A 1 79 ? -3.686 3.085 12.826 1.00 95.19 79 ASP A CA 1
ATOM 612 C C . ASP A 1 79 ? -5.116 3.120 12.262 1.00 95.19 79 ASP A C 1
ATOM 614 O O . ASP A 1 79 ? -6.026 2.525 12.839 1.00 95.19 79 ASP A O 1
ATOM 618 N N . PHE A 1 80 ? -5.301 3.805 11.129 1.00 96.31 80 PHE A N 1
ATOM 619 C CA . PHE A 1 80 ? -6.582 4.018 10.463 1.00 96.31 80 PHE A CA 1
ATOM 620 C C . PHE A 1 80 ? -6.579 3.495 9.024 1.00 96.31 80 PHE A C 1
ATOM 622 O O . PHE A 1 80 ? -7.449 3.872 8.244 1.00 96.31 80 PHE A O 1
ATOM 629 N N . CYS A 1 81 ? -5.623 2.640 8.646 1.00 96.56 81 CYS A N 1
ATOM 630 C CA . CYS A 1 81 ? -5.458 2.163 7.266 1.00 96.56 81 CYS A CA 1
ATOM 631 C C . CYS A 1 81 ? -5.274 3.302 6.248 1.00 96.56 81 CYS A C 1
ATOM 633 O O . CYS A 1 81 ? -5.704 3.202 5.100 1.00 96.56 81 CYS A O 1
ATOM 635 N N . GLU A 1 82 ? -4.661 4.404 6.676 1.00 94.88 82 GLU A N 1
ATOM 636 C CA . GLU A 1 82 ? -4.477 5.625 5.893 1.00 94.88 82 GLU A CA 1
ATOM 637 C C . GLU A 1 82 ? -3.261 5.571 4.959 1.00 94.88 82 GLU A C 1
ATOM 639 O O . GLU A 1 82 ? -3.115 6.400 4.060 1.00 94.88 82 GLU A O 1
ATOM 644 N N . LYS A 1 83 ? -2.366 4.602 5.166 1.00 90.88 83 LYS A N 1
ATOM 645 C CA . LYS A 1 83 ? -1.127 4.468 4.401 1.00 90.88 83 LYS A CA 1
ATOM 646 C C . LYS A 1 8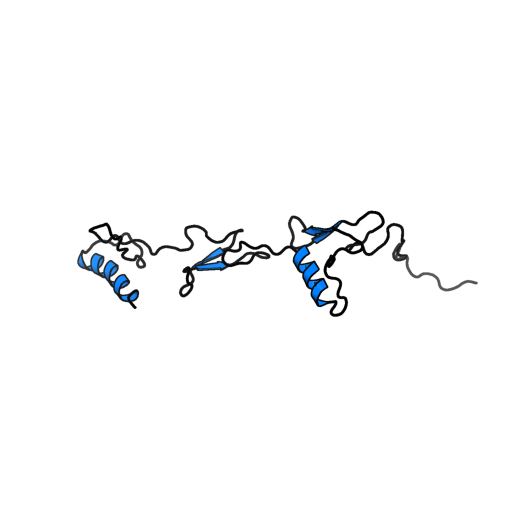3 ? -1.246 3.322 3.412 1.00 90.88 83 LYS A C 1
ATOM 648 O O . LYS A 1 83 ? -1.621 2.215 3.784 1.00 90.88 83 LYS A O 1
ATOM 653 N N . HIS A 1 84 ?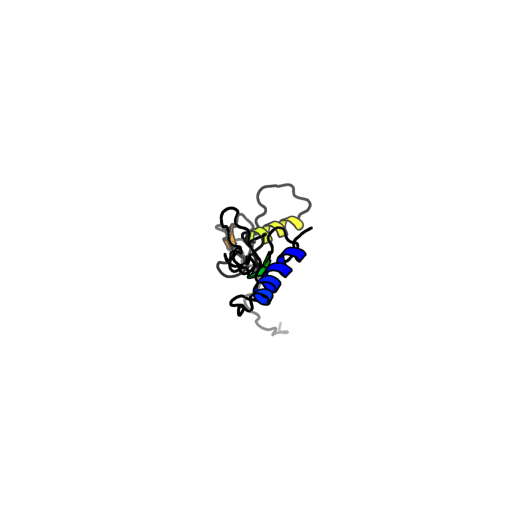 -0.868 3.579 2.166 1.00 86.38 84 HIS A N 1
ATOM 654 C CA . HIS A 1 84 ? -0.826 2.580 1.101 1.00 86.38 84 HIS A CA 1
ATOM 655 C C . HIS A 1 84 ? 0.609 2.089 0.880 1.00 86.38 84 HIS A C 1
ATOM 657 O O . HIS A 1 84 ? 1.564 2.859 1.000 1.00 86.38 84 HIS A O 1
ATOM 663 N N . ILE A 1 85 ? 0.770 0.816 0.540 1.00 88.12 85 ILE A N 1
ATOM 664 C CA . ILE A 1 85 ? 2.030 0.243 0.068 1.00 88.12 85 ILE A CA 1
ATOM 665 C C . ILE A 1 85 ? 1.967 0.250 -1.455 1.00 88.12 85 ILE A C 1
ATOM 667 O O . ILE A 1 85 ? 1.141 -0.451 -2.029 1.00 88.12 85 ILE A O 1
ATOM 671 N N . SER A 1 86 ? 2.830 1.019 -2.124 1.00 88.31 86 SER A N 1
ATOM 672 C CA . SER A 1 86 ? 2.943 0.896 -3.580 1.00 88.31 86 SER A CA 1
ATOM 673 C C . SER A 1 86 ? 3.819 -0.304 -3.952 1.00 88.31 86 SER A C 1
ATOM 675 O O . SER A 1 86 ? 4.916 -0.440 -3.395 1.00 88.31 86 SER A O 1
ATOM 677 N N . PRO A 1 87 ? 3.388 -1.157 -4.898 1.00 90.81 87 PRO A N 1
ATOM 678 C CA . PRO A 1 87 ? 4.233 -2.186 -5.496 1.00 90.81 87 PRO A CA 1
ATOM 679 C C . PRO A 1 87 ? 5.597 -1.651 -5.945 1.00 90.81 87 PRO A C 1
ATOM 681 O O . PRO A 1 87 ? 6.614 -2.277 -5.645 1.00 90.81 87 PRO A O 1
ATOM 684 N N . CYS A 1 88 ? 5.643 -0.459 -6.557 1.00 91.38 88 CYS A N 1
ATOM 685 C CA . CYS A 1 88 ? 6.897 0.190 -6.938 1.00 91.38 88 CYS A CA 1
ATOM 686 C C . CYS A 1 88 ? 7.816 0.472 -5.745 1.00 91.38 88 CYS A C 1
ATOM 688 O O . CYS A 1 88 ? 8.978 0.068 -5.760 1.00 91.38 88 CYS A O 1
ATOM 690 N N . SER A 1 89 ? 7.315 1.108 -4.679 1.00 87.62 89 SER A N 1
ATOM 691 C CA . SER A 1 89 ? 8.163 1.431 -3.519 1.00 87.62 89 SER A CA 1
ATOM 692 C C . SER A 1 89 ? 8.655 0.179 -2.800 1.00 87.62 89 SER A C 1
ATOM 694 O O . SER A 1 89 ? 9.779 0.161 -2.295 1.00 87.62 89 SER A O 1
ATOM 696 N N . LEU A 1 90 ? 7.842 -0.881 -2.767 1.00 86.94 90 LEU A N 1
ATOM 697 C CA . LEU A 1 90 ? 8.246 -2.159 -2.200 1.00 86.94 90 LEU A CA 1
ATOM 698 C C . LEU A 1 90 ? 9.335 -2.814 -3.058 1.00 86.94 90 LEU A C 1
ATOM 700 O O . LEU A 1 90 ? 10.345 -3.264 -2.518 1.00 86.94 90 LEU A O 1
ATOM 704 N N . ALA A 1 91 ? 9.169 -2.822 -4.381 1.00 87.25 91 ALA A N 1
ATOM 705 C CA . ALA A 1 91 ? 10.140 -3.385 -5.312 1.00 87.25 91 ALA A CA 1
ATOM 706 C C . ALA A 1 91 ? 11.494 -2.646 -5.261 1.00 87.25 91 ALA A C 1
ATOM 708 O O . ALA A 1 91 ? 12.550 -3.280 -5.197 1.00 87.25 91 ALA A O 1
ATOM 709 N N . GLU A 1 92 ? 11.482 -1.314 -5.183 1.00 85.94 92 GLU A N 1
ATOM 710 C CA . GLU A 1 92 ? 12.687 -0.487 -5.017 1.00 85.94 92 GLU A CA 1
ATOM 711 C C . GLU A 1 92 ? 13.388 -0.742 -3.666 1.00 85.94 92 GLU A C 1
ATOM 713 O O . GLU A 1 92 ? 14.618 -0.858 -3.580 1.00 85.94 92 GLU A O 1
ATOM 718 N N . GLN A 1 93 ? 12.618 -0.912 -2.587 1.00 81.00 93 GLN A N 1
ATOM 719 C CA . GLN A 1 93 ? 13.158 -1.288 -1.276 1.00 81.00 93 GLN A CA 1
ATOM 720 C C . GLN A 1 93 ? 13.747 -2.707 -1.267 1.00 81.00 93 GLN A C 1
ATOM 722 O O . GLN A 1 93 ? 14.750 -2.949 -0.592 1.00 81.00 93 GLN A O 1
ATOM 727 N N . MET A 1 94 ? 13.193 -3.648 -2.034 1.00 80.25 94 MET A N 1
ATOM 728 C CA . MET A 1 94 ? 13.753 -4.999 -2.159 1.00 80.25 94 MET A CA 1
ATOM 729 C C . MET A 1 94 ? 15.083 -5.004 -2.917 1.00 80.25 94 MET A C 1
ATOM 731 O O . MET A 1 94 ? 16.039 -5.631 -2.453 1.00 80.25 94 MET A O 1
ATOM 735 N N . GLU A 1 95 ? 15.213 -4.220 -3.993 1.00 70.88 95 GLU A N 1
ATOM 736 C CA . GLU A 1 95 ? 16.514 -3.990 -4.645 1.00 70.88 95 GLU A CA 1
ATOM 737 C C . GLU A 1 95 ? 17.522 -3.388 -3.642 1.00 70.88 95 GLU A C 1
ATOM 739 O O . GLU A 1 95 ? 18.734 -3.596 -3.764 1.00 70.88 95 GLU A O 1
ATOM 744 N N . THR A 1 96 ? 17.037 -2.703 -2.592 1.00 61.62 96 THR A N 1
ATOM 745 C CA . THR A 1 96 ? 17.845 -2.137 -1.498 1.00 61.62 96 THR A CA 1
ATOM 746 C C . THR A 1 96 ? 18.615 -3.154 -0.669 1.00 61.62 96 THR A C 1
ATOM 748 O O . THR A 1 96 ? 19.785 -2.940 -0.343 1.00 61.62 96 THR A O 1
ATOM 751 N N . ARG A 1 97 ? 18.015 -4.313 -0.423 1.00 62.53 97 ARG A N 1
ATOM 752 C CA . ARG A 1 97 ? 18.615 -5.357 0.410 1.00 62.53 97 ARG A CA 1
ATOM 753 C C . ARG A 1 97 ? 19.561 -6.286 -0.365 1.00 62.53 97 ARG A C 1
ATOM 755 O O . ARG A 1 97 ? 20.338 -6.997 0.254 1.00 62.53 97 ARG A O 1
ATOM 762 N N . ALA A 1 98 ? 19.533 -6.251 -1.701 1.00 60.75 98 ALA A N 1
ATOM 763 C CA . ALA A 1 98 ? 20.356 -7.111 -2.558 1.00 60.75 98 ALA A CA 1
ATOM 764 C C . ALA A 1 98 ? 21.756 -6.546 -2.889 1.00 60.75 98 ALA A C 1
ATOM 766 O O . ALA A 1 98 ? 22.625 -7.300 -3.318 1.00 60.75 98 ALA A O 1
ATOM 767 N N . ARG A 1 99 ? 22.007 -5.238 -2.699 1.00 61.62 99 ARG A N 1
ATOM 768 C CA . ARG A 1 99 ? 23.337 -4.629 -2.937 1.00 61.62 99 ARG A CA 1
ATOM 769 C C . ARG A 1 99 ? 23.857 -3.936 -1.690 1.00 61.62 99 ARG A C 1
ATOM 771 O O . ARG A 1 99 ? 23.688 -2.727 -1.521 1.00 61.62 99 ARG A O 1
ATOM 778 N N . GLU A 1 100 ? 24.507 -4.707 -0.838 1.00 62.69 100 GLU A N 1
ATOM 779 C CA . GLU A 1 100 ? 25.352 -4.208 0.242 1.00 62.69 100 GLU A CA 1
ATOM 780 C C . GLU A 1 100 ? 26.783 -4.016 -0.294 1.00 62.69 100 GLU A C 1
ATOM 782 O O . GLU A 1 100 ? 27.677 -4.771 0.056 1.00 62.69 100 GLU A O 1
ATOM 787 N N . TYR A 1 101 ? 26.997 -3.062 -1.220 1.00 56.97 101 TYR A N 1
ATOM 788 C CA . TYR A 1 101 ? 28.358 -2.574 -1.543 1.00 56.97 101 TYR A CA 1
ATOM 789 C C . TYR A 1 101 ? 28.431 -1.305 -2.420 1.00 56.97 101 TYR A C 1
ATOM 791 O O . TYR A 1 101 ? 29.454 -0.628 -2.435 1.00 56.97 101 TYR A O 1
ATOM 799 N N . SER A 1 102 ? 27.386 -0.932 -3.166 1.00 55.94 102 SER A N 1
ATOM 800 C CA . SER A 1 102 ? 27.450 0.225 -4.077 1.00 55.94 102 SER A CA 1
ATOM 801 C C . SER A 1 102 ? 26.798 1.467 -3.467 1.00 55.94 102 SER A C 1
ATOM 803 O O . SER A 1 102 ? 25.595 1.692 -3.614 1.00 55.94 102 SER A O 1
ATOM 805 N N . ALA A 1 103 ? 27.609 2.281 -2.793 1.00 60.16 103 ALA A N 1
ATOM 806 C CA . ALA A 1 103 ? 27.264 3.619 -2.323 1.00 60.16 103 ALA A CA 1
ATOM 807 C C . ALA A 1 103 ? 27.034 4.585 -3.507 1.00 60.16 103 ALA A C 1
ATOM 809 O O . ALA A 1 103 ? 27.927 5.320 -3.918 1.00 60.16 103 ALA A O 1
ATOM 810 N N . SER A 1 104 ? 25.827 4.574 -4.076 1.00 57.25 104 SER A N 1
ATOM 811 C CA . SER A 1 104 ? 25.342 5.593 -5.016 1.00 57.25 104 SER A CA 1
ATOM 812 C C . SER A 1 104 ? 23.863 5.869 -4.732 1.00 57.25 104 SER A C 1
ATOM 814 O O . SER A 1 104 ? 22.965 5.112 -5.092 1.00 57.25 104 SER A O 1
ATOM 816 N N . THR A 1 105 ? 23.625 6.945 -3.987 1.00 61.75 105 THR A N 1
ATOM 817 C CA . THR A 1 105 ? 22.419 7.197 -3.181 1.00 61.75 105 THR A CA 1
ATOM 818 C C . THR A 1 105 ? 21.200 7.733 -3.945 1.00 61.75 105 THR A C 1
ATOM 820 O O . THR A 1 105 ? 20.263 8.178 -3.298 1.00 61.75 105 THR A O 1
ATOM 823 N N . ARG A 1 106 ? 21.117 7.735 -5.285 1.00 59.22 106 ARG A N 1
ATOM 824 C CA . ARG A 1 106 ? 19.981 8.430 -5.948 1.00 59.22 106 ARG A CA 1
ATOM 825 C C . ARG A 1 106 ? 19.329 7.798 -7.174 1.00 59.22 106 ARG A C 1
ATOM 827 O O . ARG A 1 106 ? 18.568 8.483 -7.845 1.00 59.22 106 ARG A O 1
ATOM 834 N N . ASN A 1 107 ? 19.541 6.512 -7.447 1.00 60.25 107 ASN A N 1
ATOM 835 C CA . ASN A 1 107 ? 18.744 5.844 -8.481 1.00 60.25 107 ASN A CA 1
ATOM 836 C C . ASN A 1 107 ? 18.587 4.345 -8.208 1.00 60.25 107 ASN A C 1
ATOM 838 O O . ASN A 1 107 ? 19.217 3.513 -8.858 1.00 60.25 107 ASN A O 1
ATOM 842 N N . ARG A 1 108 ? 17.787 4.000 -7.193 1.00 70.81 108 ARG A N 1
ATOM 843 C CA . ARG A 1 108 ? 17.470 2.605 -6.859 1.00 70.81 108 ARG A CA 1
ATOM 844 C C . ARG A 1 108 ? 16.156 2.179 -7.506 1.00 70.81 108 ARG A C 1
ATOM 846 O O . ARG A 1 108 ? 15.265 1.681 -6.835 1.00 70.81 108 ARG A O 1
ATOM 853 N N . SER A 1 109 ? 16.048 2.436 -8.806 1.00 83.38 109 SER A N 1
ATOM 854 C CA . SER A 1 109 ? 14.884 2.049 -9.594 1.00 83.38 109 SER A CA 1
ATOM 855 C C . SER A 1 109 ? 14.901 0.544 -9.836 1.00 83.38 109 SER A C 1
ATOM 857 O O . SER A 1 109 ? 15.928 -0.028 -10.216 1.00 83.38 109 SER A O 1
ATOM 859 N N . VAL A 1 110 ? 13.750 -0.100 -9.647 1.00 90.81 110 VAL A N 1
ATOM 860 C CA . VAL A 1 110 ? 13.547 -1.480 -10.101 1.00 90.81 110 VAL A CA 1
ATOM 861 C C . VAL A 1 110 ? 13.593 -1.573 -11.632 1.00 90.81 110 VAL A C 1
ATOM 863 O O . VAL A 1 110 ? 14.028 -2.595 -12.165 1.00 90.81 110 VAL A O 1
ATOM 866 N N . CYS A 1 111 ? 13.239 -0.488 -12.324 1.00 93.81 111 CYS A N 1
ATOM 867 C CA . CYS A 1 111 ? 13.302 -0.345 -13.771 1.00 93.81 111 CYS A CA 1
ATOM 868 C C . CYS A 1 111 ? 14.678 0.185 -14.195 1.00 93.81 111 CYS A C 1
ATOM 870 O O . CYS A 1 111 ? 15.062 1.317 -13.890 1.00 93.81 111 CYS A O 1
ATOM 872 N N . LEU A 1 112 ? 15.440 -0.650 -14.891 1.00 91.12 112 LEU A N 1
ATOM 873 C CA . LEU A 1 112 ? 16.814 -0.384 -15.292 1.00 91.12 112 LEU A CA 1
ATOM 874 C C . LEU A 1 112 ? 16.893 0.658 -16.414 1.00 91.12 112 LEU A C 1
ATOM 876 O O . LEU A 1 112 ? 15.894 1.064 -17.004 1.00 91.12 112 LEU A O 1
ATOM 880 N N . ASN A 1 113 ? 18.114 1.133 -16.667 1.00 91.56 113 ASN A N 1
ATOM 881 C CA . ASN A 1 113 ? 18.445 2.035 -17.774 1.00 91.56 113 ASN A CA 1
ATOM 882 C C . ASN A 1 113 ? 17.601 3.321 -17.846 1.00 91.56 113 ASN A C 1
ATOM 884 O O . ASN A 1 113 ? 17.409 3.888 -18.916 1.00 91.56 113 ASN A O 1
ATOM 888 N N . GLY A 1 114 ? 17.129 3.808 -16.693 1.00 90.81 114 GLY A N 1
ATOM 889 C CA . GLY A 1 114 ? 16.307 5.018 -16.605 1.00 90.81 114 GLY A CA 1
ATOM 890 C C . GLY A 1 114 ? 14.810 4.781 -16.818 1.00 90.81 114 GLY A C 1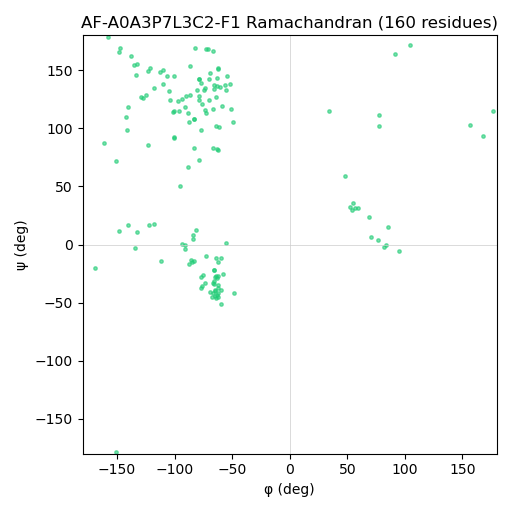
ATOM 891 O O . GLY A 1 114 ? 14.077 5.741 -17.041 1.00 90.81 114 GLY A O 1
ATOM 892 N N . GLY A 1 115 ? 14.351 3.528 -16.752 1.00 93.00 115 GLY A N 1
ATOM 893 C CA . GLY A 1 115 ? 12.930 3.201 -16.747 1.00 93.00 115 GLY A CA 1
ATOM 894 C C . GLY A 1 115 ? 12.189 3.780 -15.542 1.00 93.00 115 GLY A C 1
ATOM 895 O O . GLY A 1 115 ? 12.752 3.959 -14.459 1.00 93.00 115 GLY A O 1
ATOM 896 N N . VAL A 1 116 ? 10.902 4.057 -15.745 1.00 94.00 116 VAL A N 1
ATOM 897 C CA . VAL A 1 116 ? 10.002 4.587 -14.713 1.00 94.00 116 VAL A CA 1
ATOM 898 C C . VAL A 1 116 ? 9.100 3.465 -14.216 1.00 94.00 116 VAL A C 1
ATOM 900 O O . VAL A 1 116 ? 8.403 2.844 -15.019 1.00 94.00 116 VAL A O 1
ATOM 903 N N . CYS A 1 117 ? 9.103 3.222 -12.906 1.00 94.12 117 CYS A N 1
ATOM 904 C CA . CYS A 1 117 ? 8.185 2.272 -12.286 1.00 94.12 117 CYS A CA 1
ATOM 905 C C . CYS A 1 117 ? 6.776 2.860 -12.215 1.00 94.12 117 CYS A C 1
ATOM 907 O O . CYS A 1 117 ? 6.599 4.013 -11.816 1.00 94.12 117 CYS A O 1
ATOM 909 N N . ILE A 1 118 ? 5.781 2.070 -12.611 1.00 94.31 118 ILE A N 1
ATOM 910 C CA . ILE A 1 118 ? 4.372 2.450 -12.577 1.00 94.31 118 ILE A CA 1
ATOM 911 C C . ILE A 1 118 ? 3.586 1.350 -11.866 1.00 94.31 118 ILE A C 1
ATOM 913 O O . ILE A 1 118 ? 3.663 0.181 -12.243 1.00 94.31 118 ILE A O 1
ATOM 917 N N . ASP A 1 119 ? 2.817 1.731 -10.847 1.00 92.12 119 ASP A N 1
ATOM 918 C CA . ASP A 1 119 ? 1.933 0.804 -10.145 1.00 92.12 119 ASP A CA 1
ATOM 919 C C . ASP A 1 119 ? 0.824 0.310 -11.086 1.00 92.12 119 ASP A C 1
ATOM 921 O O . ASP A 1 119 ? 0.215 1.082 -11.837 1.00 92.12 119 ASP A O 1
ATOM 925 N N . HIS A 1 120 ? 0.529 -0.987 -11.034 1.00 91.25 120 HIS A N 1
ATOM 926 C CA . HIS A 1 120 ? -0.592 -1.555 -11.764 1.00 91.25 120 HIS A CA 1
ATOM 927 C C . HIS A 1 120 ? -1.910 -0.986 -11.202 1.00 91.25 120 HIS A C 1
ATOM 929 O O . HIS A 1 120 ? -2.120 -0.989 -9.989 1.00 91.25 120 HIS A O 1
ATOM 935 N N . PRO A 1 121 ? -2.856 -0.541 -12.050 1.00 84.44 121 PRO A N 1
ATOM 936 C CA . PRO A 1 121 ? -4.019 0.231 -11.599 1.00 84.44 121 PRO A CA 1
ATOM 937 C C . PRO A 1 121 ? -4.996 -0.545 -10.702 1.00 84.44 121 PRO A C 1
ATOM 939 O O . PRO A 1 121 ? -5.793 0.062 -9.995 1.00 84.44 121 PRO A O 1
ATOM 942 N N . THR A 1 122 ? -4.987 -1.880 -10.763 1.00 80.44 122 THR A N 1
ATOM 943 C CA . THR A 1 122 ? -5.986 -2.731 -10.083 1.00 80.44 122 THR A CA 1
ATOM 944 C C . THR A 1 122 ? -5.412 -3.924 -9.322 1.00 80.44 122 THR A C 1
ATOM 946 O O . THR A 1 122 ? -6.164 -4.679 -8.710 1.00 80.44 122 THR A O 1
ATOM 949 N N . LYS A 1 123 ? -4.097 -4.142 -9.375 1.00 86.06 123 LYS A N 1
ATOM 950 C CA . LYS A 1 123 ? -3.436 -5.306 -8.771 1.00 86.06 123 LYS A CA 1
ATOM 951 C C . LYS A 1 123 ? -2.240 -4.816 -7.982 1.00 86.06 123 LYS A C 1
ATOM 953 O O . LYS A 1 123 ? -1.684 -3.774 -8.306 1.00 86.06 123 LYS A O 1
ATOM 958 N N . PHE A 1 124 ? -1.827 -5.591 -6.989 1.00 87.81 124 PHE A N 1
ATOM 959 C CA . PHE A 1 124 ? -0.567 -5.339 -6.306 1.00 87.81 124 PHE A CA 1
ATOM 960 C C . PHE A 1 124 ? 0.596 -5.856 -7.139 1.00 87.81 124 PHE A C 1
ATOM 962 O O . PHE A 1 124 ? 1.167 -6.910 -6.878 1.00 87.81 124 PHE A O 1
ATOM 969 N N . ASP A 1 125 ? 0.850 -5.119 -8.206 1.00 90.94 125 ASP A N 1
ATOM 970 C CA . ASP A 1 125 ? 1.845 -5.404 -9.218 1.00 90.94 125 ASP A CA 1
ATOM 971 C C . ASP A 1 125 ? 2.375 -4.074 -9.766 1.00 90.94 125 ASP A C 1
ATOM 973 O O . ASP A 1 125 ? 1.779 -3.020 -9.529 1.00 90.94 125 ASP A O 1
ATOM 977 N N . TYR A 1 126 ? 3.483 -4.100 -10.491 1.00 93.88 126 TYR A N 1
ATOM 978 C CA . TYR A 1 126 ? 4.036 -2.923 -11.156 1.00 93.88 126 TYR A CA 1
ATOM 979 C C . TYR A 1 126 ? 4.517 -3.280 -12.558 1.00 93.88 126 TYR A C 1
ATOM 981 O O . TYR A 1 126 ? 4.744 -4.439 -12.886 1.00 93.88 126 TYR A O 1
ATOM 989 N N . PHE A 1 127 ? 4.702 -2.263 -13.389 1.00 95.25 127 PHE A N 1
ATOM 990 C CA . PHE A 1 127 ? 5.342 -2.409 -14.688 1.00 95.25 127 PHE A CA 1
ATOM 991 C C . PHE A 1 127 ? 6.347 -1.286 -14.916 1.00 95.25 127 PHE A C 1
ATOM 993 O O . PHE A 1 127 ? 6.232 -0.190 -14.361 1.00 95.25 127 PHE A O 1
ATOM 1000 N N . CYS A 1 128 ? 7.345 -1.559 -15.750 1.00 96.06 128 CYS A N 1
ATOM 1001 C CA . CYS A 1 128 ? 8.349 -0.578 -16.118 1.00 96.06 128 CYS A CA 1
ATOM 1002 C C . CYS A 1 128 ? 8.005 0.081 -17.448 1.00 96.06 128 CYS A C 1
ATOM 1004 O O . CYS A 1 128 ? 7.881 -0.573 -18.482 1.00 96.06 128 CYS A O 1
ATOM 1006 N N . LYS A 1 129 ? 7.901 1.410 -17.442 1.00 96.94 129 LYS A N 1
ATOM 1007 C CA . LYS A 1 129 ? 7.884 2.192 -18.675 1.00 96.94 129 LYS A CA 1
ATOM 1008 C C . LYS A 1 129 ? 9.319 2.425 -19.130 1.00 96.94 129 LYS A C 1
ATOM 1010 O O . LYS A 1 129 ? 10.039 3.223 -18.524 1.00 96.94 129 LYS A O 1
ATOM 1015 N N . CYS A 1 130 ? 9.710 1.742 -20.200 1.00 96.19 130 CYS A N 1
ATOM 1016 C CA . CYS A 1 130 ? 11.066 1.826 -20.725 1.00 96.19 130 CYS A CA 1
ATOM 1017 C C . CYS A 1 130 ? 11.304 3.090 -21.561 1.00 96.19 130 CYS A C 1
ATOM 1019 O O . CYS A 1 130 ? 10.403 3.532 -22.284 1.00 96.19 130 CYS A O 1
ATOM 1021 N N . PRO A 1 131 ? 12.503 3.691 -21.455 1.00 96.06 131 PRO A N 1
ATOM 1022 C CA . PRO A 1 131 ? 12.928 4.752 -22.353 1.00 96.06 131 PRO A CA 1
ATOM 1023 C C . PRO A 1 131 ? 13.221 4.198 -23.753 1.00 96.06 131 PRO A C 1
ATOM 1025 O O . PRO A 1 131 ? 13.307 2.987 -23.966 1.00 96.06 131 PRO A O 1
ATOM 1028 N N . GLU A 1 132 ? 13.385 5.101 -24.717 1.00 95.31 132 GLU A N 1
ATOM 1029 C CA . GLU A 1 132 ? 13.714 4.739 -26.095 1.00 95.31 132 GLU A CA 1
ATOM 1030 C C . GLU A 1 132 ? 15.002 3.901 -26.162 1.00 95.31 132 GLU A C 1
ATOM 1032 O O . GLU A 1 132 ? 15.983 4.179 -25.470 1.00 95.31 132 GLU A O 1
ATOM 1037 N N . GLY A 1 133 ? 14.983 2.850 -26.985 1.00 93.31 133 GLY A N 1
ATOM 1038 C CA . GLY A 1 133 ? 16.110 1.930 -27.132 1.00 93.31 133 GLY A CA 1
ATOM 1039 C C . GLY A 1 133 ? 16.189 0.820 -26.079 1.00 93.31 133 GLY A C 1
ATOM 1040 O O . GLY A 1 133 ? 17.073 -0.022 -26.203 1.00 93.31 133 GLY A O 1
ATOM 1041 N N . TRP A 1 134 ? 15.268 0.755 -25.107 1.00 94.88 134 TRP A N 1
ATOM 1042 C CA . TRP A 1 134 ? 15.216 -0.305 -24.088 1.00 94.88 134 TRP A CA 1
ATOM 1043 C C . TRP A 1 134 ? 13.875 -1.054 -24.058 1.00 94.88 134 TRP A C 1
ATOM 1045 O O . TRP A 1 134 ? 12.820 -0.505 -24.368 1.00 94.88 134 TRP A O 1
ATOM 1055 N N . THR A 1 135 ? 13.923 -2.330 -23.687 1.00 94.12 135 THR A N 1
ATOM 1056 C CA . THR A 1 135 ? 12.798 -3.267 -23.587 1.00 94.12 135 THR A CA 1
ATOM 1057 C C . THR A 1 135 ? 13.073 -4.331 -22.512 1.00 94.12 135 THR A C 1
ATOM 1059 O O . THR A 1 135 ? 14.107 -4.284 -21.839 1.00 94.12 135 THR A O 1
ATOM 1062 N N . GLY A 1 136 ? 12.146 -5.270 -22.332 1.00 92.25 136 GLY A N 1
ATOM 1063 C CA . GLY A 1 136 ? 12.126 -6.225 -21.221 1.00 92.25 136 GLY A CA 1
ATOM 1064 C C . GLY A 1 136 ? 11.315 -5.717 -20.027 1.00 92.25 136 GLY A C 1
ATOM 1065 O O . GLY A 1 136 ? 11.015 -4.523 -19.927 1.00 92.25 136 GLY A O 1
ATOM 1066 N N . ASP A 1 137 ? 10.965 -6.622 -19.113 1.00 93.50 137 ASP A N 1
ATOM 1067 C CA . ASP A 1 137 ? 10.079 -6.338 -17.971 1.00 93.50 137 ASP A CA 1
ATOM 1068 C C . ASP A 1 137 ? 10.664 -5.286 -17.022 1.00 93.50 137 ASP A C 1
ATOM 1070 O O . ASP A 1 137 ? 9.932 -4.548 -16.361 1.00 93.50 137 ASP A O 1
ATOM 1074 N N . ARG A 1 138 ? 11.997 -5.189 -16.974 1.00 93.06 138 ARG A N 1
ATOM 1075 C CA . ARG A 1 138 ? 12.741 -4.213 -16.179 1.00 93.06 138 ARG A CA 1
ATOM 1076 C C . ARG A 1 138 ? 13.578 -3.280 -17.047 1.00 93.06 138 ARG A C 1
ATOM 1078 O O . ARG A 1 138 ? 14.467 -2.625 -16.510 1.00 93.06 138 ARG A O 1
ATOM 1085 N N . CYS A 1 139 ? 13.307 -3.167 -18.347 1.00 94.62 139 CYS A N 1
ATOM 1086 C CA . CYS A 1 139 ? 14.081 -2.337 -19.278 1.00 94.62 139 CYS A CA 1
ATOM 1087 C C . CYS A 1 139 ? 15.567 -2.724 -19.366 1.00 94.62 139 CYS A C 1
ATOM 1089 O O . CYS A 1 139 ? 16.439 -1.873 -19.541 1.00 94.62 139 CYS A O 1
ATOM 1091 N N . GLU A 1 140 ? 15.873 -4.005 -19.189 1.00 92.06 140 GLU A N 1
ATOM 1092 C CA . GLU A 1 140 ? 17.222 -4.560 -19.145 1.00 92.06 140 GLU A CA 1
ATOM 1093 C C . GLU A 1 140 ? 17.804 -4.888 -20.526 1.00 92.06 140 GLU A C 1
ATOM 1095 O O . GLU A 1 140 ? 19.013 -5.086 -20.646 1.00 92.06 140 GLU A O 1
ATOM 1100 N N . GLN A 1 141 ? 16.966 -4.931 -21.564 1.00 92.12 141 GLN A N 1
ATOM 1101 C CA . GLN A 1 141 ? 17.343 -5.360 -22.910 1.00 92.12 141 GLN A CA 1
ATOM 1102 C C . GLN A 1 141 ? 17.359 -4.177 -23.890 1.00 92.12 141 GLN A C 1
ATOM 1104 O O . GLN A 1 141 ? 16.433 -3.370 -23.870 1.00 92.12 141 GLN A O 1
ATOM 1109 N N . PRO A 1 142 ? 18.347 -4.058 -24.792 1.00 90.94 142 PRO A N 1
ATOM 1110 C CA . PRO A 1 142 ? 18.308 -3.057 -25.850 1.00 90.94 142 PRO A CA 1
ATOM 1111 C C . PRO A 1 142 ? 17.354 -3.463 -26.985 1.00 90.94 142 PRO A C 1
ATOM 1113 O O . PRO A 1 142 ? 17.324 -4.614 -27.424 1.00 90.94 142 PRO A O 1
ATOM 1116 N N . VAL A 1 143 ? 16.592 -2.500 -27.503 1.00 87.62 143 VAL A N 1
ATOM 1117 C CA . VAL A 1 143 ? 15.693 -2.692 -28.652 1.00 87.62 143 VAL A CA 1
ATOM 1118 C C . VAL A 1 143 ? 16.524 -3.038 -29.890 1.00 87.62 143 VAL A C 1
ATOM 1120 O O . VAL A 1 143 ? 17.459 -2.323 -30.240 1.00 87.62 143 VAL A O 1
ATOM 1123 N N . GLY A 1 144 ? 16.189 -4.144 -30.559 1.00 76.75 144 GLY A N 1
ATOM 1124 C CA . GLY A 1 144 ? 16.925 -4.644 -31.728 1.00 76.75 144 GLY A CA 1
ATOM 1125 C C . GLY A 1 144 ? 17.980 -5.706 -31.407 1.00 76.75 144 GLY A C 1
ATOM 1126 O O . GLY A 1 144 ? 18.526 -6.311 -32.330 1.00 76.75 144 GLY A O 1
ATOM 1127 N N . HIS A 1 145 ? 18.224 -6.005 -30.127 1.00 60.31 145 HIS A N 1
ATOM 1128 C CA . HIS A 1 145 ? 18.929 -7.226 -29.761 1.00 60.31 145 HIS A CA 1
ATOM 1129 C C . HIS A 1 145 ? 17.946 -8.389 -29.885 1.00 60.31 145 HIS A C 1
ATOM 1131 O O . HIS A 1 145 ? 17.119 -8.628 -29.009 1.00 60.31 145 HIS A O 1
ATOM 1137 N N . VAL A 1 146 ? 18.013 -9.109 -31.002 1.00 63.06 146 VAL A N 1
ATOM 1138 C CA . VAL A 1 146 ? 17.374 -10.420 -31.093 1.00 63.06 146 VAL A CA 1
ATOM 1139 C C . VAL A 1 146 ? 18.092 -11.299 -30.074 1.00 63.06 146 VAL A C 1
ATOM 1141 O O . VAL A 1 146 ? 19.221 -11.731 -30.302 1.00 63.06 146 VAL A O 1
ATOM 1144 N N . SER A 1 147 ? 17.475 -11.533 -28.915 1.00 57.47 147 SER A N 1
ATOM 1145 C CA . SER A 1 147 ? 17.821 -12.697 -28.113 1.00 57.47 147 SER A CA 1
ATOM 1146 C C . SER A 1 147 ? 17.501 -13.899 -28.989 1.00 57.47 147 SER A C 1
ATOM 1148 O O . SER A 1 147 ? 16.340 -14.235 -29.214 1.00 57.47 147 SER A O 1
ATOM 1150 N N . SER A 1 148 ? 18.535 -14.480 -29.582 1.00 59.72 148 SER A N 1
ATOM 1151 C CA . SER A 1 148 ? 18.463 -15.705 -30.366 1.00 59.72 148 SER A CA 1
ATOM 1152 C C . SER A 1 148 ? 18.003 -16.858 -29.464 1.00 59.72 148 SER A C 1
ATOM 1154 O O . SER A 1 148 ? 18.823 -17.601 -28.932 1.00 59.72 148 SER A O 1
ATOM 1156 N N . GLY A 1 149 ? 16.693 -16.955 -29.248 1.00 56.69 149 GLY A N 1
ATOM 1157 C CA . GLY A 1 149 ? 16.017 -17.976 -28.449 1.00 56.69 149 GLY A CA 1
ATOM 1158 C C . GLY A 1 149 ? 14.666 -17.431 -27.972 1.00 56.69 149 GLY A C 1
ATOM 1159 O O . GLY A 1 149 ? 14.640 -16.596 -27.080 1.00 56.69 149 GLY A O 1
ATOM 1160 N N . CYS A 1 150 ? 13.511 -17.776 -28.536 1.00 53.34 150 CYS A N 1
ATOM 1161 C CA . CYS A 1 150 ? 13.157 -18.928 -29.359 1.00 53.34 150 CYS A CA 1
ATOM 1162 C C . CYS A 1 150 ? 12.221 -18.495 -30.499 1.00 53.34 150 CYS A C 1
ATOM 1164 O O . CYS A 1 150 ? 11.098 -18.066 -30.243 1.00 53.34 150 CYS A O 1
ATOM 1166 N N . ALA A 1 151 ? 12.654 -18.680 -31.744 1.00 51.06 151 ALA A N 1
ATOM 1167 C CA . ALA A 1 151 ? 11.743 -19.006 -32.831 1.00 51.06 151 ALA A CA 1
ATOM 1168 C C . ALA A 1 151 ? 11.896 -20.515 -33.047 1.00 51.06 151 ALA A C 1
ATOM 1170 O O . ALA A 1 151 ? 12.979 -20.976 -33.387 1.00 51.06 151 ALA A O 1
ATOM 1171 N N . GLU A 1 152 ? 10.817 -21.242 -32.761 1.00 47.75 152 GLU A N 1
ATOM 1172 C CA . GLU A 1 152 ? 10.573 -22.630 -33.169 1.00 47.75 152 GLU A CA 1
ATOM 1173 C C . GLU A 1 152 ? 11.312 -23.737 -32.391 1.00 47.75 152 GLU A C 1
ATOM 1175 O O . GLU A 1 152 ? 12.452 -24.115 -32.648 1.00 47.75 152 GLU A O 1
ATOM 1180 N N . CYS A 1 153 ? 10.563 -24.377 -31.487 1.00 51.47 153 CYS A N 1
ATOM 1181 C CA . CYS A 1 153 ? 10.647 -25.828 -31.339 1.00 51.47 153 CYS A CA 1
ATOM 1182 C C . CYS A 1 153 ? 10.191 -26.483 -32.658 1.00 51.47 153 CYS A C 1
ATOM 1184 O O . CYS A 1 153 ? 9.051 -26.932 -32.750 1.00 51.47 153 CYS A O 1
ATOM 1186 N N . GLU A 1 154 ? 11.067 -26.586 -33.656 1.00 46.16 154 GLU A N 1
ATOM 1187 C CA . GLU A 1 154 ? 10.966 -27.655 -34.654 1.00 46.16 154 GLU A CA 1
ATOM 1188 C C . GLU A 1 154 ? 11.979 -28.752 -34.307 1.00 46.16 154 GLU A C 1
ATOM 1190 O O . GLU A 1 154 ? 13.167 -28.692 -34.598 1.00 46.16 154 GLU A O 1
ATOM 1195 N N . ILE A 1 155 ? 11.465 -29.713 -33.539 1.00 51.62 155 ILE A N 1
ATOM 1196 C CA . ILE A 1 155 ? 11.640 -31.161 -33.695 1.00 51.62 155 ILE A CA 1
ATOM 1197 C C . ILE A 1 155 ? 13.005 -31.625 -34.236 1.00 51.62 155 ILE A C 1
ATOM 1199 O O . ILE A 1 155 ? 13.343 -31.506 -35.409 1.00 51.62 155 ILE A O 1
ATOM 1203 N N . VAL A 1 156 ? 13.721 -32.339 -33.372 1.00 52.06 156 VAL A N 1
ATOM 1204 C CA . VAL A 1 156 ? 14.812 -33.254 -33.718 1.00 52.06 156 VAL A CA 1
ATOM 1205 C C . VAL A 1 156 ? 14.381 -34.213 -34.846 1.00 52.06 156 VAL A C 1
ATOM 1207 O O . VAL A 1 156 ? 13.640 -35.160 -34.592 1.00 52.06 156 VAL A O 1
ATOM 1210 N N . CYS A 1 157 ? 14.860 -34.017 -36.080 1.00 45.84 157 CYS A N 1
ATOM 1211 C CA . CYS A 1 157 ? 14.891 -35.065 -37.112 1.00 45.84 157 CYS A CA 1
ATOM 1212 C C . CYS A 1 157 ? 15.868 -34.744 -38.259 1.00 45.84 157 CYS A C 1
ATOM 1214 O O . CYS A 1 157 ? 15.483 -34.207 -39.291 1.00 45.84 157 CYS A O 1
ATOM 1216 N N . ASN A 1 158 ? 17.141 -35.114 -38.105 1.00 39.06 158 ASN A N 1
ATOM 1217 C CA . ASN A 1 158 ? 17.724 -36.196 -38.910 1.00 39.06 158 ASN A CA 1
ATOM 1218 C C . ASN A 1 158 ? 19.213 -36.381 -38.607 1.00 39.06 158 ASN A C 1
ATOM 1220 O O . ASN A 1 158 ? 20.061 -35.542 -38.900 1.00 39.06 158 ASN A O 1
ATOM 1224 N N . LEU A 1 159 ? 19.499 -37.551 -38.047 1.00 43.59 159 LEU A N 1
ATOM 1225 C CA . LEU A 1 159 ? 20.766 -38.243 -38.200 1.00 43.59 159 LEU A CA 1
ATOM 1226 C C . LEU A 1 159 ? 20.862 -38.754 -39.654 1.00 43.59 159 LEU A C 1
ATOM 1228 O O . LEU A 1 159 ? 19.883 -39.287 -40.164 1.00 43.59 159 LEU A O 1
ATOM 1232 N N . LEU A 1 160 ? 22.072 -38.693 -40.223 1.00 38.91 160 LEU A N 1
ATOM 1233 C CA . LEU A 1 160 ? 22.549 -39.363 -41.450 1.00 38.91 160 LEU A CA 1
ATOM 1234 C C . LEU A 1 160 ? 22.118 -38.750 -42.798 1.00 38.91 160 LEU A C 1
ATOM 1236 O O . LEU A 1 160 ? 20.970 -38.866 -43.208 1.00 38.91 160 LEU A O 1
ATOM 1240 N N . LEU A 1 161 ? 23.093 -38.189 -43.527 1.00 38.88 161 LEU A N 1
ATOM 1241 C CA . LEU A 1 161 ? 23.589 -38.687 -44.827 1.00 38.88 161 LEU A CA 1
ATOM 1242 C C . LEU A 1 161 ? 24.480 -37.622 -45.498 1.00 38.88 161 LEU A C 1
ATOM 1244 O O . LEU A 1 161 ? 23.973 -36.767 -46.215 1.00 38.88 161 LEU A O 1
ATOM 1248 N N . PHE A 1 162 ? 25.793 -37.712 -45.276 1.00 43.84 162 PHE A N 1
ATOM 1249 C CA . PHE A 1 162 ? 26.855 -37.516 -46.272 1.00 43.84 162 PHE A CA 1
ATOM 1250 C C . PHE A 1 162 ? 28.065 -38.345 -45.838 1.00 43.84 162 PHE A C 1
ATOM 1252 O O . PHE A 1 162 ? 28.318 -38.399 -44.611 1.00 43.84 162 PHE A O 1
#

Secondary structure (DSSP, 8-state):
--HHHHHHHHHHHHHHTTPPP-S-TT-EEE--TT-SS-EEEPPP-TTTT----TTPEEEE-TTSTTSEEEEPPTTEESTTS-EE--HHHHHHHHHHHH-SS---TT---SSSTTPEEEE-SSSS-EEEEPPTTEESTTS-EETT------S-----------

Mean predicted aligned error: 16.12 Å

Organism: Dibothriocephalus latus (NCBI:txid60516)